Protein AF-A0A5K1ADR0-F1 (afdb_monomer)

Structure (mmCIF, N/CA/C/O backbone):
data_AF-A0A5K1ADR0-F1
#
_entry.id   AF-A0A5K1ADR0-F1
#
loop_
_atom_site.group_PDB
_atom_site.id
_atom_site.type_symbol
_atom_site.label_atom_id
_atom_site.label_alt_id
_atom_site.label_comp_id
_atom_site.label_asym_id
_atom_site.label_entity_id
_atom_site.label_seq_id
_atom_site.pdbx_PDB_ins_code
_atom_site.Cartn_x
_atom_site.Cartn_y
_atom_site.Cartn_z
_atom_site.occupancy
_atom_site.B_iso_or_equiv
_atom_site.auth_seq_id
_atom_site.auth_comp_id
_atom_site.auth_asym_id
_atom_site.auth_atom_id
_atom_site.pdbx_PDB_model_num
ATOM 1 N N . GLY A 1 1 ? 12.067 10.231 -25.236 1.00 64.25 1 GLY A N 1
ATOM 2 C CA . GLY A 1 1 ? 13.186 11.004 -24.655 1.00 64.25 1 GLY A CA 1
ATOM 3 C C . GLY A 1 1 ? 13.565 10.413 -23.311 1.00 64.25 1 GLY A C 1
ATOM 4 O O . GLY A 1 1 ? 12.762 9.664 -22.772 1.00 64.25 1 GLY A O 1
ATOM 5 N N . LEU A 1 2 ? 14.747 10.744 -22.777 1.00 71.06 2 LEU A N 1
ATOM 6 C CA . LEU A 1 2 ? 15.285 10.192 -21.519 1.00 71.06 2 LEU A CA 1
ATOM 7 C C . LEU A 1 2 ? 14.256 10.203 -20.371 1.00 71.06 2 LEU A C 1
ATOM 9 O O . LEU A 1 2 ? 13.976 9.168 -19.776 1.00 71.06 2 LEU A O 1
ATOM 13 N N . LEU A 1 3 ? 13.617 11.353 -20.132 1.00 74.69 3 LEU A N 1
ATOM 14 C CA . LEU A 1 3 ? 12.610 11.520 -19.075 1.00 74.69 3 LEU A CA 1
ATOM 15 C C . LEU A 1 3 ? 11.354 10.660 -19.284 1.00 74.69 3 LEU A C 1
ATOM 17 O O . LEU A 1 3 ? 10.770 10.178 -18.319 1.00 74.69 3 LEU A O 1
ATOM 21 N N . THR A 1 4 ? 10.944 10.440 -20.535 1.00 77.06 4 THR A N 1
ATOM 22 C CA . THR A 1 4 ? 9.799 9.577 -20.869 1.00 77.06 4 THR A CA 1
ATOM 23 C C . THR A 1 4 ? 10.110 8.106 -20.598 1.00 77.06 4 THR A C 1
ATOM 25 O O . THR A 1 4 ? 9.255 7.380 -20.098 1.00 77.06 4 THR A O 1
ATOM 28 N N . GLU A 1 5 ? 11.329 7.664 -20.915 1.00 76.19 5 GLU A N 1
ATOM 29 C CA . GLU A 1 5 ? 11.770 6.287 -20.667 1.00 76.19 5 GLU A CA 1
ATOM 30 C C . GLU A 1 5 ? 11.889 6.032 -19.160 1.00 76.19 5 GLU A C 1
ATOM 32 O O . GLU A 1 5 ? 11.326 5.065 -18.657 1.00 76.19 5 GLU A O 1
ATOM 37 N N . ILE A 1 6 ? 12.515 6.951 -18.414 1.00 75.94 6 ILE A N 1
ATOM 38 C CA . ILE A 1 6 ? 12.616 6.852 -16.950 1.00 75.94 6 ILE A CA 1
ATOM 39 C C . ILE A 1 6 ? 11.220 6.819 -16.315 1.00 75.94 6 ILE A C 1
ATOM 41 O O . ILE A 1 6 ? 10.914 5.927 -15.528 1.00 75.94 6 ILE A O 1
ATOM 45 N N . GLY A 1 7 ? 10.350 7.755 -16.706 1.00 71.62 7 GLY A N 1
ATOM 46 C CA . GLY A 1 7 ? 9.001 7.885 -16.153 1.00 71.62 7 GLY A CA 1
ATOM 47 C C . GLY A 1 7 ? 8.032 6.762 -16.530 1.00 71.62 7 GLY A C 1
ATOM 48 O O . GLY A 1 7 ? 6.947 6.708 -15.963 1.00 71.62 7 GLY A O 1
ATOM 49 N N . SER A 1 8 ? 8.390 5.880 -17.468 1.00 74.94 8 SER A N 1
ATOM 50 C CA . SER A 1 8 ? 7.571 4.718 -17.844 1.00 74.94 8 SER A CA 1
ATOM 51 C C . SER A 1 8 ? 8.153 3.389 -17.372 1.00 74.94 8 SER A C 1
ATOM 53 O O . SER A 1 8 ? 7.385 2.489 -17.039 1.00 74.94 8 SER A O 1
ATOM 55 N N . ARG A 1 9 ? 9.484 3.256 -17.316 1.00 73.44 9 ARG A N 1
ATOM 56 C CA . ARG A 1 9 ? 10.165 2.018 -16.908 1.00 73.44 9 ARG A CA 1
ATOM 57 C C . ARG A 1 9 ? 10.319 1.875 -15.401 1.00 73.44 9 ARG A C 1
ATOM 59 O O . ARG A 1 9 ? 10.192 0.770 -14.898 1.00 73.44 9 ARG A O 1
ATOM 66 N N . PHE A 1 10 ? 10.541 2.975 -14.686 1.00 75.50 10 PHE A N 1
ATOM 67 C CA . PHE A 1 10 ? 10.827 2.959 -13.246 1.00 75.50 10 PHE A CA 1
ATOM 68 C C . PHE A 1 10 ? 9.646 3.493 -12.432 1.00 75.50 10 PHE A C 1
ATOM 70 O O . PHE A 1 10 ? 9.811 4.261 -11.485 1.00 75.50 10 PHE A O 1
ATOM 77 N N . VAL A 1 11 ? 8.428 3.123 -12.836 1.00 79.00 11 VAL A N 1
ATOM 78 C CA . VAL A 1 11 ? 7.221 3.441 -12.069 1.00 79.00 11 VAL A CA 1
ATOM 79 C C . VAL A 1 11 ? 7.095 2.432 -10.927 1.00 79.00 11 VAL A C 1
ATOM 81 O O . VAL A 1 11 ? 7.158 1.234 -11.201 1.00 79.00 11 VAL A O 1
ATOM 84 N N . PRO A 1 12 ? 6.864 2.880 -9.679 1.00 80.94 12 PRO A N 1
ATOM 85 C CA . PRO A 1 12 ? 6.658 1.968 -8.562 1.00 80.94 12 PRO A CA 1
ATOM 86 C C . PRO A 1 12 ? 5.500 1.006 -8.828 1.00 80.94 12 PRO A C 1
ATOM 88 O O . PRO A 1 12 ? 4.441 1.414 -9.331 1.00 80.94 12 PRO A O 1
ATOM 91 N N . LEU A 1 13 ? 5.672 -0.257 -8.446 1.00 84.62 13 LEU A N 1
ATOM 92 C CA . LEU A 1 13 ? 4.617 -1.254 -8.563 1.00 84.62 13 LEU A CA 1
ATOM 93 C C . LEU A 1 13 ? 3.394 -0.880 -7.706 1.00 84.62 13 LEU A C 1
ATOM 95 O O . LEU A 1 13 ? 3.493 -0.116 -6.738 1.00 84.62 13 LEU A O 1
ATOM 99 N N . PRO A 1 14 ? 2.198 -1.399 -8.039 1.00 87.94 14 PRO A N 1
ATOM 100 C CA . PRO A 1 14 ? 1.012 -1.265 -7.193 1.00 87.94 14 PRO A CA 1
ATOM 101 C C . PRO A 1 14 ? 1.261 -1.612 -5.716 1.00 87.94 14 PRO A C 1
ATOM 103 O O . PRO A 1 14 ? 0.802 -0.885 -4.838 1.00 87.94 14 PRO A O 1
ATOM 106 N N . GLU A 1 15 ? 2.036 -2.662 -5.454 1.00 90.50 15 GLU A N 1
ATOM 107 C CA . GLU A 1 15 ? 2.395 -3.160 -4.127 1.00 90.50 15 GLU A CA 1
ATOM 108 C C . GLU A 1 15 ? 3.282 -2.169 -3.362 1.00 90.50 15 GLU A C 1
ATOM 110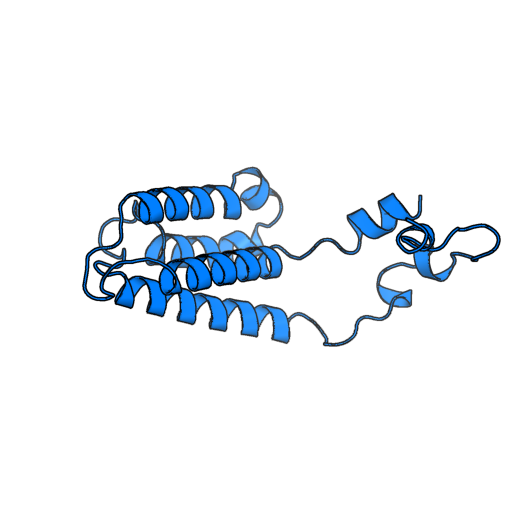 O O . GLU A 1 15 ? 2.989 -1.847 -2.211 1.00 90.50 15 GLU A O 1
ATOM 115 N N . GLU A 1 16 ? 4.309 -1.609 -4.010 1.00 90.69 16 GLU A N 1
ATOM 116 C CA . GLU A 1 16 ? 5.175 -0.578 -3.419 1.00 90.69 16 GLU A CA 1
ATOM 117 C C . GLU A 1 16 ? 4.386 0.693 -3.089 1.00 90.69 16 GLU A C 1
ATOM 119 O O . GLU A 1 16 ? 4.550 1.289 -2.021 1.00 90.69 16 GLU A O 1
ATOM 124 N N . ARG A 1 17 ? 3.473 1.095 -3.985 1.00 91.56 17 ARG A N 1
ATOM 125 C CA . ARG A 1 17 ? 2.586 2.242 -3.751 1.00 91.56 17 ARG A CA 1
ATOM 126 C C . ARG A 1 17 ? 1.666 1.992 -2.562 1.00 91.56 17 ARG A C 1
ATOM 128 O O . ARG A 1 17 ? 1.522 2.875 -1.717 1.00 91.56 17 ARG A O 1
ATOM 135 N N . LEU A 1 18 ? 1.066 0.805 -2.469 1.00 93.06 18 LEU A N 1
ATOM 136 C CA . LEU A 1 18 ? 0.207 0.443 -1.343 1.00 93.06 18 LEU A CA 1
ATOM 137 C C . LEU A 1 18 ? 1.001 0.395 -0.027 1.00 93.06 18 LEU A C 1
ATOM 139 O O . LEU A 1 18 ? 0.548 0.948 0.975 1.00 93.06 18 LEU A O 1
ATOM 143 N N . LEU A 1 19 ? 2.211 -0.171 -0.036 1.00 94.25 19 LEU A N 1
ATOM 144 C CA . LEU A 1 19 ? 3.111 -0.197 1.119 1.00 94.25 19 LEU A CA 1
ATOM 145 C C . LEU A 1 19 ? 3.446 1.220 1.608 1.00 94.25 19 LEU A C 1
ATOM 147 O O . LEU A 1 19 ? 3.346 1.500 2.805 1.00 94.25 19 LEU A O 1
ATOM 151 N N . ALA A 1 20 ? 3.786 2.135 0.696 1.00 93.69 20 ALA A N 1
ATOM 152 C CA . ALA A 1 20 ? 4.069 3.530 1.033 1.00 93.69 20 ALA A CA 1
ATOM 153 C C . ALA A 1 20 ? 2.865 4.216 1.703 1.00 93.69 20 ALA A C 1
ATOM 155 O O . ALA A 1 20 ? 3.022 4.944 2.689 1.00 93.69 20 ALA A O 1
ATOM 156 N N . VAL A 1 21 ? 1.650 3.939 1.220 1.00 94.25 21 VAL A N 1
ATOM 157 C CA . VAL A 1 21 ? 0.410 4.450 1.819 1.00 94.25 21 VAL A CA 1
ATOM 158 C C . VAL A 1 21 ? 0.189 3.880 3.222 1.00 94.25 21 VAL A C 1
ATOM 160 O O . VAL A 1 21 ? -0.093 4.642 4.149 1.00 94.25 21 VAL A O 1
ATOM 163 N N . VAL A 1 22 ? 0.377 2.572 3.422 1.00 94.94 22 VAL A N 1
ATOM 164 C CA . VAL A 1 22 ? 0.260 1.937 4.747 1.00 94.94 22 VAL A CA 1
ATOM 165 C C . VAL A 1 22 ? 1.276 2.524 5.733 1.00 94.94 22 VAL A C 1
ATOM 167 O O . VAL A 1 22 ? 0.925 2.823 6.876 1.00 94.94 22 VAL A O 1
ATOM 170 N N . HIS A 1 23 ? 2.511 2.777 5.296 1.00 94.25 23 HIS A N 1
ATOM 171 C CA . HIS A 1 23 ? 3.523 3.465 6.102 1.00 94.25 23 HIS A CA 1
ATOM 172 C C . HIS A 1 23 ? 3.082 4.869 6.530 1.00 94.25 23 HIS A C 1
ATOM 174 O O . HIS A 1 23 ? 3.236 5.240 7.699 1.00 94.25 23 HIS A O 1
ATOM 180 N N . ALA A 1 24 ? 2.518 5.647 5.604 1.00 94.50 24 ALA A N 1
ATOM 181 C CA . ALA A 1 24 ? 2.016 6.985 5.897 1.00 94.50 24 ALA A CA 1
ATOM 182 C C . ALA A 1 24 ? 0.854 6.947 6.906 1.00 94.50 24 ALA A C 1
ATOM 184 O O . ALA A 1 24 ? 0.841 7.736 7.857 1.00 94.50 24 ALA A O 1
ATOM 185 N N . LEU A 1 25 ? -0.077 5.999 6.750 1.00 93.50 25 LEU A N 1
ATOM 186 C CA . LEU A 1 25 ? -1.195 5.788 7.674 1.00 93.50 25 LEU A CA 1
ATOM 187 C C . LEU A 1 25 ? -0.719 5.375 9.072 1.00 93.50 25 LEU A C 1
ATOM 189 O O . LEU A 1 25 ? -1.173 5.954 10.059 1.00 93.50 25 LEU A O 1
ATOM 193 N N . LEU A 1 26 ? 0.235 4.442 9.174 1.00 93.56 26 LEU A N 1
ATOM 194 C CA . LEU A 1 26 ? 0.841 4.039 10.450 1.00 93.56 26 LEU A CA 1
ATOM 195 C C . LEU A 1 26 ? 1.460 5.224 11.181 1.00 93.56 26 LEU A C 1
ATOM 197 O O . LEU A 1 26 ? 1.188 5.461 12.357 1.00 93.56 26 LEU A O 1
ATOM 201 N N . HIS A 1 27 ? 2.283 5.993 10.472 1.00 92.12 27 HIS A N 1
ATOM 202 C CA . HIS A 1 27 ? 2.947 7.155 11.043 1.00 92.12 27 HIS A CA 1
ATOM 203 C C . HIS A 1 27 ? 1.941 8.213 11.515 1.00 92.12 27 HIS A C 1
ATOM 205 O O . HIS A 1 27 ? 2.146 8.848 12.550 1.00 92.12 27 HIS A O 1
ATOM 211 N N . ARG A 1 28 ? 0.821 8.366 10.799 1.00 90.06 28 ARG A N 1
ATOM 212 C CA . ARG A 1 28 ? -0.282 9.242 11.205 1.00 90.06 28 ARG A CA 1
ATOM 213 C C . ARG A 1 28 ? -1.000 8.729 12.454 1.00 90.06 28 ARG A C 1
ATOM 215 O O . ARG A 1 28 ? -1.271 9.534 13.339 1.00 90.06 28 ARG A O 1
ATOM 222 N N . CYS A 1 29 ? -1.241 7.421 12.564 1.00 90.31 29 CYS A N 1
ATOM 223 C CA . CYS A 1 29 ? -1.824 6.811 13.764 1.00 90.31 29 CYS A CA 1
ATOM 224 C C . CYS A 1 29 ? -0.946 7.051 15.001 1.00 90.31 29 CYS A C 1
ATOM 226 O O . CYS A 1 29 ? -1.458 7.454 16.040 1.00 90.31 29 CYS A O 1
ATOM 228 N N . TYR A 1 30 ? 0.380 6.903 14.879 1.00 88.69 30 TYR A N 1
ATOM 229 C CA . TYR A 1 30 ? 1.309 7.154 15.991 1.00 88.69 30 TYR A CA 1
ATOM 230 C C . TYR A 1 30 ? 1.370 8.614 16.441 1.00 88.69 30 TYR A C 1
ATOM 232 O O . TYR A 1 30 ? 1.653 8.887 17.604 1.00 88.69 30 TYR A O 1
ATOM 240 N N . LYS A 1 31 ? 1.138 9.557 15.526 1.00 88.75 31 LYS A N 1
ATOM 241 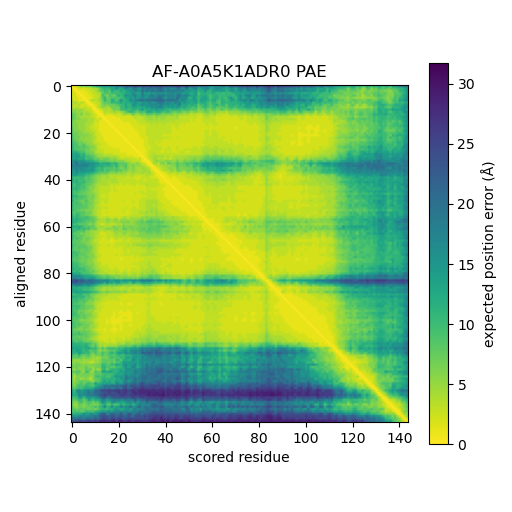C CA . LYS A 1 31 ? 1.161 10.996 15.820 1.00 88.75 31 LYS A CA 1
ATOM 242 C C . LYS A 1 31 ? -0.198 11.552 16.234 1.00 88.75 31 LYS A C 1
ATOM 244 O O . LYS A 1 31 ? -0.299 12.749 16.502 1.00 88.75 31 LYS A O 1
ATOM 249 N N . TYR A 1 32 ? -1.241 10.725 16.254 1.00 87.62 32 TYR A N 1
ATOM 250 C CA . TYR A 1 32 ? -2.585 11.196 16.545 1.00 87.62 32 TYR A CA 1
ATOM 251 C C . TYR A 1 32 ? -2.707 11.563 18.036 1.00 87.62 32 TYR A C 1
ATOM 253 O O . TYR A 1 32 ? -2.373 10.739 18.889 1.00 87.62 32 TYR A O 1
ATOM 261 N N . PRO A 1 33 ? -3.183 12.772 18.392 1.00 85.12 33 PRO A N 1
ATOM 262 C CA . PRO A 1 33 ? -3.240 13.236 19.779 1.00 85.12 33 PRO A CA 1
ATOM 263 C C . PRO A 1 33 ? -4.462 12.654 20.510 1.00 85.12 33 PRO A C 1
ATOM 265 O O . PRO A 1 33 ? -5.369 13.372 20.929 1.00 85.12 33 PRO A O 1
ATOM 268 N N . THR A 1 34 ? -4.559 11.331 20.605 1.00 83.50 34 THR A N 1
ATOM 269 C CA . THR A 1 34 ? -5.669 10.632 21.268 1.00 83.50 34 THR A CA 1
ATOM 270 C C . THR A 1 34 ? -5.155 9.348 21.913 1.00 83.50 34 THR A C 1
ATOM 272 O O . THR A 1 34 ? -4.195 8.749 21.435 1.00 83.50 34 THR A O 1
ATOM 275 N N . ALA A 1 35 ? -5.773 8.929 23.019 1.00 83.50 35 ALA A N 1
ATOM 276 C CA . ALA A 1 35 ? -5.445 7.658 23.656 1.00 83.50 35 ALA A CA 1
ATOM 277 C C . ALA A 1 35 ? -5.635 6.493 22.671 1.00 83.50 35 ALA A C 1
ATOM 279 O O . ALA A 1 35 ? -6.621 6.446 21.939 1.00 83.50 35 ALA A O 1
ATOM 280 N N . THR A 1 36 ? -4.723 5.523 22.677 1.00 83.38 36 THR A N 1
ATOM 281 C CA . THR A 1 36 ? -4.770 4.373 21.758 1.00 83.38 36 THR A CA 1
ATOM 282 C C . THR A 1 36 ? -5.967 3.450 22.004 1.00 83.38 36 THR A C 1
ATOM 284 O O . THR A 1 36 ? -6.384 2.728 21.103 1.00 83.38 36 THR A O 1
ATOM 287 N N . THR A 1 37 ? -6.544 3.495 23.206 1.00 87.25 37 THR A N 1
ATOM 288 C CA . THR A 1 37 ? -7.770 2.780 23.586 1.00 87.25 37 THR A CA 1
ATOM 289 C C . THR A 1 37 ? -9.047 3.489 23.147 1.00 87.25 37 THR A C 1
ATOM 291 O O . THR A 1 37 ? -10.125 2.911 23.257 1.00 87.25 37 THR A O 1
ATOM 294 N N . ALA A 1 38 ? -8.953 4.735 22.679 1.00 89.25 38 ALA A N 1
ATOM 295 C CA . ALA A 1 38 ? -10.106 5.458 22.176 1.00 89.25 38 ALA A CA 1
ATOM 296 C C . ALA A 1 38 ? -10.547 4.904 20.819 1.00 89.25 38 ALA A C 1
ATOM 298 O O . ALA A 1 38 ? -9.765 4.295 20.077 1.00 89.25 38 ALA A O 1
ATOM 299 N N . GLU A 1 39 ? -11.807 5.175 20.487 1.00 91.75 39 GLU A N 1
ATOM 300 C CA . GLU A 1 39 ? -12.344 4.858 19.175 1.00 91.75 39 GLU A CA 1
ATOM 301 C C . GLU A 1 39 ? -11.553 5.532 18.055 1.00 91.75 39 GLU A C 1
ATOM 303 O O . GLU A 1 39 ? -11.014 6.633 18.208 1.00 91.75 39 GLU A O 1
ATOM 308 N N . VAL A 1 40 ? -11.533 4.882 16.891 1.00 91.12 40 VAL A N 1
ATOM 309 C CA . VAL A 1 40 ? -10.905 5.449 15.698 1.00 91.12 40 VAL A CA 1
ATOM 310 C C . VAL A 1 40 ? -11.590 6.783 15.332 1.00 91.12 40 VAL A C 1
ATOM 312 O O . VAL A 1 40 ? -12.798 6.795 15.057 1.00 91.12 40 VAL A O 1
ATOM 315 N N . PRO A 1 41 ? -10.848 7.908 15.275 1.00 91.12 41 PRO A N 1
ATOM 316 C CA . PRO A 1 41 ? -11.408 9.222 14.968 1.00 91.12 41 PRO A CA 1
ATOM 317 C C . PRO A 1 41 ? -12.095 9.270 13.599 1.00 91.12 41 PRO A C 1
ATOM 319 O O . PRO A 1 41 ? -11.594 8.721 12.618 1.00 91.12 41 PRO A O 1
ATOM 322 N N . GLN A 1 42 ? -13.204 10.008 13.495 1.00 90.44 42 GLN A N 1
ATOM 323 C CA . GLN A 1 42 ? -13.974 10.127 12.246 1.00 90.44 42 GLN A CA 1
ATOM 324 C C . GLN A 1 42 ? -13.157 10.697 11.076 1.00 90.44 42 GLN A C 1
ATOM 326 O O . GLN A 1 42 ? -13.330 10.273 9.935 1.00 90.44 42 GLN A O 1
ATOM 331 N N . ALA A 1 43 ? -12.230 11.621 11.352 1.00 90.25 43 ALA A N 1
ATOM 332 C CA . ALA A 1 43 ? -11.316 12.144 10.338 1.00 90.25 43 ALA A CA 1
ATOM 333 C C . ALA A 1 43 ? -10.444 11.030 9.733 1.00 90.25 43 ALA A C 1
ATOM 335 O O . ALA A 1 43 ? -10.334 10.929 8.514 1.00 90.25 43 ALA A O 1
ATOM 336 N N . LEU A 1 44 ? -9.905 10.147 10.580 1.00 90.62 44 LEU A N 1
ATOM 337 C CA . LEU A 1 44 ? -9.077 9.021 10.155 1.00 90.62 44 LEU A CA 1
ATOM 338 C C . LEU A 1 44 ? -9.899 7.957 9.414 1.00 90.62 44 LEU A C 1
ATOM 340 O O . LEU A 1 44 ? -9.444 7.446 8.397 1.00 90.62 44 LEU A O 1
ATOM 344 N N . LYS A 1 45 ? -11.139 7.687 9.848 1.00 92.19 45 LYS A N 1
ATOM 345 C CA . LYS A 1 45 ? -12.077 6.824 9.104 1.00 92.19 45 LYS A CA 1
ATOM 346 C C . LYS A 1 45 ? -12.307 7.350 7.684 1.00 92.19 45 LYS A C 1
ATOM 348 O O . LYS A 1 45 ? -12.128 6.623 6.713 1.00 92.19 45 LYS A O 1
ATOM 353 N N . LYS A 1 46 ? -12.626 8.640 7.541 1.00 92.25 46 LYS A N 1
ATOM 354 C CA . LYS A 1 46 ? -12.846 9.262 6.226 1.00 92.25 46 LYS A CA 1
ATOM 355 C C . LYS A 1 46 ? -11.613 9.163 5.321 1.00 92.25 46 LYS A C 1
ATOM 357 O O . LYS A 1 46 ? -11.754 8.939 4.119 1.00 92.25 46 LYS A O 1
ATOM 362 N N . GLU A 1 47 ? -10.423 9.336 5.890 1.00 92.00 47 GLU A N 1
ATOM 363 C CA . GLU A 1 47 ? -9.160 9.162 5.171 1.00 92.00 47 GLU A CA 1
ATOM 364 C C . GLU A 1 47 ? -8.956 7.715 4.714 1.00 92.00 47 GLU A C 1
ATOM 366 O O . GLU A 1 47 ? -8.641 7.506 3.547 1.00 92.00 47 GLU A O 1
ATOM 371 N N . LEU A 1 48 ? -9.203 6.726 5.579 1.00 93.31 48 LEU A N 1
ATOM 372 C CA . LEU A 1 48 ? -9.088 5.301 5.249 1.00 93.31 48 LEU A CA 1
ATOM 373 C C . LEU A 1 48 ? -10.026 4.885 4.111 1.00 93.31 48 LEU A C 1
ATOM 375 O O . LEU A 1 48 ? -9.570 4.260 3.154 1.00 93.31 48 LEU A O 1
ATOM 379 N N . SER A 1 49 ? -11.296 5.300 4.138 1.00 92.88 49 SER A N 1
ATOM 380 C CA . SER A 1 49 ? -12.213 5.049 3.014 1.00 92.88 49 SER A CA 1
ATOM 381 C C . SER A 1 49 ? -11.744 5.749 1.731 1.00 92.88 49 SER A C 1
ATOM 383 O O . SER A 1 49 ? -11.904 5.234 0.625 1.00 92.88 49 SER A O 1
ATOM 385 N N . GLY A 1 50 ? -11.144 6.940 1.849 1.00 92.81 50 GLY A N 1
ATOM 386 C CA . GLY A 1 50 ? -10.508 7.628 0.723 1.00 92.81 50 GLY A CA 1
ATOM 387 C C . GLY A 1 50 ? -9.335 6.838 0.140 1.00 92.81 50 GLY A C 1
ATOM 388 O O . GLY A 1 50 ? -9.241 6.692 -1.077 1.00 92.81 50 GLY A O 1
ATOM 389 N N . VAL A 1 51 ? -8.484 6.294 1.008 1.00 92.44 51 VAL A N 1
ATOM 390 C CA . VAL A 1 51 ? -7.341 5.458 0.637 1.00 92.44 51 VAL A CA 1
ATOM 391 C C . VAL A 1 51 ? -7.796 4.181 -0.058 1.00 92.44 51 VAL A C 1
ATOM 393 O O . VAL A 1 51 ? -7.300 3.904 -1.145 1.00 92.44 51 VAL A O 1
ATOM 396 N N . CYS A 1 52 ? -8.767 3.447 0.494 1.00 92.12 52 CYS A N 1
ATOM 397 C CA . CYS A 1 52 ? -9.268 2.214 -0.123 1.00 92.12 52 CYS A CA 1
ATOM 398 C C . CYS A 1 52 ? -9.779 2.482 -1.548 1.00 92.12 52 CYS A C 1
ATOM 400 O O . CYS A 1 52 ? -9.350 1.830 -2.501 1.00 92.12 52 CYS A O 1
ATOM 402 N N . ARG A 1 53 ? -10.585 3.540 -1.727 1.00 91.38 53 ARG A N 1
ATOM 403 C CA . ARG A 1 53 ? -11.085 3.955 -3.049 1.00 91.38 53 ARG A CA 1
ATOM 404 C C . ARG A 1 53 ? -9.985 4.387 -4.018 1.00 91.38 53 ARG A C 1
ATOM 406 O O . ARG A 1 53 ? -10.108 4.140 -5.215 1.00 91.38 53 ARG A O 1
ATOM 413 N N . ALA A 1 54 ? -8.938 5.054 -3.536 1.00 91.12 54 ALA A N 1
ATOM 414 C CA . ALA A 1 54 ? -7.831 5.495 -4.379 1.00 91.12 54 ALA A CA 1
ATOM 415 C C . ALA A 1 54 ? -6.928 4.320 -4.790 1.00 91.12 54 ALA A C 1
ATOM 417 O O . ALA A 1 54 ? -6.625 4.155 -5.972 1.00 91.12 54 ALA A O 1
ATOM 418 N N . CYS A 1 55 ? -6.543 3.476 -3.829 1.00 90.62 55 CYS A N 1
ATOM 419 C CA . CYS A 1 55 ? -5.698 2.307 -4.053 1.00 90.62 55 CYS A CA 1
ATOM 420 C C . CYS A 1 55 ? -6.374 1.282 -4.970 1.00 90.62 55 CYS A C 1
ATOM 422 O O . CYS A 1 55 ? -5.706 0.729 -5.837 1.00 90.62 55 CYS A O 1
ATOM 424 N N . PHE A 1 56 ? -7.691 1.092 -4.854 1.00 92.19 56 PHE A N 1
ATOM 425 C CA . PHE A 1 56 ? -8.460 0.131 -5.654 1.00 92.19 56 PHE A CA 1
ATOM 426 C C . PHE A 1 56 ? -9.467 0.804 -6.594 1.00 92.19 56 PHE A C 1
ATOM 428 O O . PHE A 1 56 ? -10.563 0.292 -6.831 1.00 92.19 56 PHE A O 1
ATOM 435 N N . SER A 1 57 ? -9.090 1.961 -7.147 1.00 91.00 57 SER A N 1
ATOM 436 C CA . SER A 1 57 ? -9.906 2.686 -8.125 1.00 91.00 57 SER A CA 1
ATOM 437 C C . SER A 1 57 ? -10.239 1.825 -9.351 1.00 91.00 57 SER A C 1
ATOM 439 O O . SER A 1 57 ? -9.516 0.882 -9.673 1.00 91.00 57 SER A O 1
ATOM 441 N N . ALA A 1 58 ? -11.300 2.172 -10.088 1.00 85.94 58 ALA A N 1
ATOM 442 C CA . ALA A 1 58 ? -11.686 1.442 -11.301 1.00 85.94 58 ALA A CA 1
ATOM 443 C C . ALA A 1 58 ? -10.538 1.342 -12.327 1.00 85.94 58 ALA A C 1
ATOM 445 O O . ALA A 1 58 ? -10.381 0.318 -12.987 1.00 85.94 58 ALA A O 1
ATOM 446 N N . ASP A 1 59 ? -9.703 2.380 -12.425 1.00 87.56 59 ASP A N 1
ATOM 447 C CA . ASP A 1 59 ? -8.515 2.375 -13.280 1.00 87.56 59 ASP A CA 1
ATOM 448 C C . ASP A 1 59 ? -7.476 1.347 -12.801 1.00 87.56 59 ASP A C 1
ATOM 450 O O . ASP A 1 59 ? -6.993 0.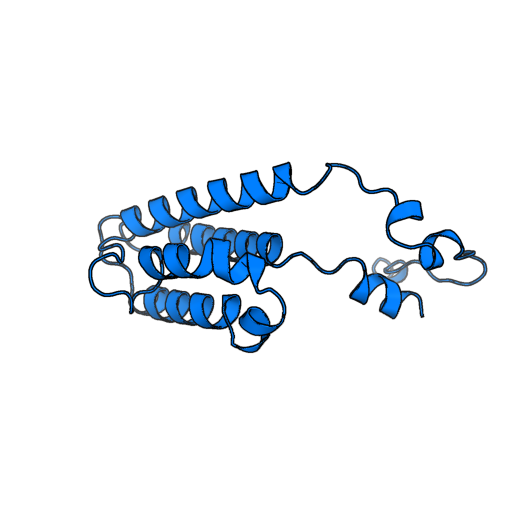541 -13.598 1.00 87.56 59 ASP A O 1
ATOM 454 N N . THR A 1 60 ? -7.205 1.298 -11.491 1.00 84.19 60 THR A N 1
ATOM 455 C CA . THR A 1 60 ? -6.309 0.298 -10.890 1.00 84.19 60 THR A CA 1
ATOM 456 C C . THR A 1 60 ? -6.835 -1.120 -11.085 1.00 84.19 60 THR A C 1
ATOM 458 O O . THR A 1 60 ? -6.071 -2.003 -11.465 1.00 84.19 60 THR A O 1
ATOM 461 N N . VAL A 1 61 ? -8.135 -1.340 -10.869 1.00 85.12 61 VAL A N 1
ATOM 462 C CA . VAL A 1 61 ? -8.788 -2.650 -11.027 1.00 85.12 61 VAL A CA 1
ATOM 463 C C . VAL A 1 61 ? -8.636 -3.177 -12.448 1.00 85.12 61 VAL A C 1
ATOM 465 O O . VAL A 1 61 ? -8.360 -4.359 -12.634 1.00 85.12 61 VAL A O 1
ATOM 468 N N . ASN A 1 62 ? -8.752 -2.302 -13.445 1.00 84.50 62 ASN A N 1
ATOM 469 C CA . ASN A 1 62 ? -8.615 -2.693 -14.843 1.00 84.50 62 ASN A CA 1
ATOM 470 C C . ASN A 1 62 ? -7.152 -2.917 -15.258 1.00 84.50 62 ASN A C 1
ATOM 472 O O . ASN A 1 62 ? -6.879 -3.800 -16.067 1.00 84.50 62 ASN A O 1
ATOM 476 N N . LYS A 1 63 ? -6.207 -2.129 -14.728 1.00 88.00 63 LYS A N 1
ATOM 477 C CA . LYS A 1 63 ? -4.784 -2.191 -15.116 1.00 88.00 63 LYS A CA 1
ATOM 478 C C . LYS A 1 63 ? -3.969 -3.228 -14.347 1.00 88.00 63 LYS A C 1
ATOM 480 O O . LYS A 1 63 ? -2.981 -3.733 -14.871 1.00 88.00 63 LYS A O 1
ATOM 485 N N . HIS A 1 64 ? -4.357 -3.532 -13.113 1.00 90.12 64 HIS A N 1
ATOM 486 C CA . HIS A 1 64 ? -3.582 -4.343 -12.176 1.00 90.12 64 HIS A CA 1
ATOM 487 C C . HIS A 1 64 ? -4.460 -5.440 -11.557 1.00 90.12 64 HIS A C 1
ATOM 489 O O . HIS A 1 64 ? -4.640 -5.513 -10.343 1.00 90.12 64 HIS A O 1
ATOM 495 N N . VAL A 1 65 ? -5.030 -6.292 -12.414 1.00 90.69 65 VAL A N 1
ATOM 496 C CA . VAL A 1 65 ? -6.024 -7.311 -12.031 1.00 90.69 65 VAL A CA 1
ATOM 497 C C . VAL A 1 65 ? -5.491 -8.281 -10.974 1.00 90.69 65 VAL A C 1
ATOM 499 O O . VAL A 1 65 ? -6.199 -8.570 -10.011 1.00 90.69 65 VAL A O 1
ATOM 502 N N . ASP A 1 66 ? -4.253 -8.765 -11.117 1.00 90.19 66 ASP A N 1
ATOM 503 C CA . ASP A 1 66 ? -3.666 -9.716 -10.163 1.00 90.19 66 ASP A CA 1
ATOM 504 C C . ASP A 1 66 ? -3.459 -9.082 -8.782 1.00 90.19 66 ASP A C 1
ATOM 506 O O . ASP A 1 66 ? -3.877 -9.661 -7.785 1.00 90.19 66 ASP A O 1
ATOM 510 N N . PHE A 1 67 ? -2.939 -7.851 -8.737 1.00 91.19 67 PHE A N 1
ATOM 511 C CA . PHE A 1 67 ? -2.816 -7.057 -7.508 1.00 91.19 67 PHE A CA 1
ATOM 512 C C . PHE A 1 67 ? -4.174 -6.870 -6.818 1.00 91.19 67 PHE A C 1
ATOM 514 O O . PHE A 1 67 ? -4.311 -7.069 -5.613 1.00 91.19 67 PHE A O 1
ATOM 521 N N . VAL A 1 68 ? -5.213 -6.518 -7.578 1.00 92.88 68 VAL A N 1
ATOM 522 C CA . VAL A 1 68 ? -6.555 -6.346 -7.011 1.00 92.88 68 VAL A CA 1
ATOM 523 C C . VAL A 1 68 ? -7.111 -7.663 -6.483 1.00 92.88 68 VAL A C 1
ATOM 525 O O . VAL A 1 68 ? -7.685 -7.680 -5.397 1.00 92.88 68 VAL A O 1
ATOM 528 N N . ARG A 1 69 ? -6.931 -8.761 -7.221 1.00 93.00 69 ARG A N 1
ATOM 529 C CA . ARG A 1 69 ? -7.376 -10.091 -6.792 1.00 93.00 69 ARG A CA 1
ATOM 530 C C . ARG A 1 69 ? -6.673 -10.540 -5.513 1.00 93.00 69 ARG A C 1
ATOM 532 O O . ARG A 1 69 ? -7.311 -11.180 -4.687 1.00 93.00 69 ARG A O 1
ATOM 539 N N . GLU A 1 70 ? -5.392 -10.223 -5.368 1.00 93.38 70 GLU A N 1
ATOM 540 C CA . GLU A 1 70 ? -4.579 -10.639 -4.225 1.00 93.38 70 GLU A CA 1
ATOM 541 C C . GLU A 1 70 ? -4.887 -9.828 -2.961 1.00 93.38 70 GLU A C 1
ATOM 543 O O . GLU A 1 70 ? -5.015 -10.407 -1.889 1.00 93.38 70 GLU A O 1
ATOM 548 N N . TYR A 1 71 ? -5.047 -8.505 -3.072 1.00 94.12 71 TYR A N 1
ATOM 549 C CA . TYR A 1 71 ? -5.058 -7.644 -1.884 1.00 94.12 71 TYR A CA 1
ATOM 550 C C . TYR A 1 71 ? -6.403 -7.000 -1.557 1.00 94.12 71 TYR A C 1
ATOM 552 O O . TYR A 1 71 ? -6.679 -6.754 -0.385 1.00 94.12 71 TYR A O 1
ATOM 560 N N . LYS A 1 72 ? -7.249 -6.699 -2.551 1.00 93.31 72 LYS A N 1
ATOM 561 C CA . LYS A 1 72 ? -8.383 -5.777 -2.362 1.00 93.31 72 LYS A CA 1
ATOM 562 C C . LYS A 1 72 ? -9.346 -6.232 -1.268 1.00 93.31 72 LYS A C 1
ATOM 564 O O . LYS A 1 72 ? -9.650 -5.461 -0.366 1.00 93.31 72 LYS A O 1
ATOM 569 N N . GLN A 1 73 ? -9.823 -7.472 -1.356 1.00 92.69 73 GLN A N 1
ATOM 570 C CA . GLN A 1 73 ? -10.877 -7.971 -0.473 1.00 92.69 73 GLN A CA 1
ATOM 571 C C . GLN A 1 73 ? -10.434 -7.982 0.993 1.00 92.69 73 GLN A C 1
ATOM 573 O O . GLN A 1 73 ? -11.155 -7.492 1.861 1.00 92.69 73 GLN A O 1
ATOM 578 N N . ASP A 1 74 ? -9.252 -8.531 1.266 1.00 93.56 74 ASP A N 1
ATOM 579 C CA . ASP A 1 74 ? -8.727 -8.613 2.626 1.00 93.56 74 ASP A CA 1
ATOM 580 C C . ASP A 1 74 ? -8.358 -7.227 3.165 1.00 93.56 74 ASP A C 1
ATOM 582 O O . ASP A 1 74 ? -8.586 -6.948 4.343 1.00 93.56 74 ASP A O 1
ATOM 586 N N . PHE A 1 75 ? -7.823 -6.344 2.313 1.00 93.88 75 PHE A N 1
ATOM 587 C CA . PHE A 1 75 ? -7.446 -4.988 2.706 1.00 93.88 75 PHE A CA 1
ATOM 588 C C . PHE A 1 75 ? -8.673 -4.151 3.071 1.00 93.88 75 PHE A C 1
ATOM 590 O O . PHE A 1 75 ? -8.710 -3.550 4.142 1.00 93.88 75 PHE A O 1
ATOM 597 N N . GLU A 1 76 ? -9.703 -4.142 2.220 1.00 93.56 76 GLU A N 1
ATOM 598 C CA . GLU A 1 76 ? -10.956 -3.421 2.476 1.00 93.56 76 GLU A CA 1
ATOM 599 C C . GLU A 1 76 ? -11.694 -3.993 3.692 1.00 93.56 76 GLU A C 1
ATOM 601 O O . GLU A 1 76 ? -12.222 -3.235 4.502 1.00 93.56 76 GLU A O 1
ATOM 606 N N . ARG A 1 77 ? -11.687 -5.317 3.891 1.00 92.50 77 ARG A N 1
ATOM 607 C CA . ARG A 1 77 ? -12.271 -5.934 5.093 1.00 92.50 77 ARG A CA 1
ATOM 608 C C . ARG A 1 77 ? -11.627 -5.403 6.374 1.00 92.50 77 ARG A C 1
ATOM 610 O O . ARG A 1 77 ? -12.326 -5.140 7.352 1.00 92.50 77 ARG A O 1
ATOM 617 N N . ASP A 1 78 ? -10.305 -5.293 6.389 1.00 92.69 78 ASP A N 1
ATOM 618 C CA . ASP A 1 78 ? -9.555 -4.970 7.601 1.00 92.69 78 ASP A CA 1
ATOM 619 C C . ASP A 1 78 ? -9.431 -3.456 7.848 1.00 92.69 78 ASP A C 1
ATOM 621 O O . ASP A 1 78 ? -9.237 -3.045 8.995 1.00 92.69 78 ASP A O 1
ATOM 625 N N . LEU A 1 79 ? -9.509 -2.630 6.797 1.00 92.81 79 LEU A N 1
ATOM 626 C CA . LEU A 1 79 ? -9.165 -1.205 6.857 1.00 92.81 79 LEU A CA 1
ATOM 627 C C . LEU A 1 79 ? -10.239 -0.251 6.322 1.00 92.81 79 LEU A C 1
ATOM 629 O O . LEU A 1 79 ? -10.095 0.950 6.555 1.00 92.81 79 LEU A O 1
ATOM 633 N N . ASP A 1 80 ? -11.300 -0.723 5.660 1.00 92.06 80 ASP A N 1
ATOM 634 C CA . ASP A 1 80 ? -12.410 0.144 5.246 1.00 92.06 80 ASP A CA 1
ATOM 635 C C . ASP A 1 80 ? -13.459 0.263 6.368 1.00 92.06 80 ASP A C 1
ATOM 637 O O . ASP A 1 80 ? -14.061 -0.740 6.760 1.00 92.06 80 ASP A O 1
ATOM 641 N N . PRO A 1 81 ? -13.730 1.475 6.888 1.00 89.56 81 PRO A N 1
ATOM 642 C CA . PRO A 1 81 ? -14.829 1.718 7.821 1.00 89.56 81 PRO A CA 1
ATOM 643 C C . PRO A 1 81 ? -16.211 1.285 7.320 1.00 89.56 81 PRO A C 1
ATOM 645 O O . PRO A 1 81 ? -17.101 1.071 8.142 1.00 89.56 81 PRO A O 1
ATOM 648 N N . GLU A 1 82 ? -16.412 1.199 6.001 1.00 85.94 82 GLU A N 1
ATOM 649 C CA . GLU A 1 82 ? -17.680 0.767 5.397 1.00 85.94 82 GLU A CA 1
ATOM 650 C C . GLU A 1 82 ? -17.849 -0.768 5.411 1.00 85.94 82 GLU A C 1
ATOM 652 O O . GLU A 1 82 ? -18.973 -1.264 5.286 1.00 85.94 82 GLU A O 1
ATOM 657 N N . SER A 1 83 ? -16.772 -1.530 5.650 1.00 81.44 83 SER A N 1
ATOM 658 C CA . SER A 1 83 ? -16.809 -2.988 5.822 1.00 81.44 83 SER A CA 1
ATOM 659 C C . SER A 1 83 ? -17.430 -3.351 7.175 1.00 81.44 83 SER A C 1
ATOM 661 O O . SER A 1 83 ? -16.760 -3.472 8.205 1.00 81.44 83 SER A O 1
ATOM 663 N N . ALA A 1 84 ? -18.75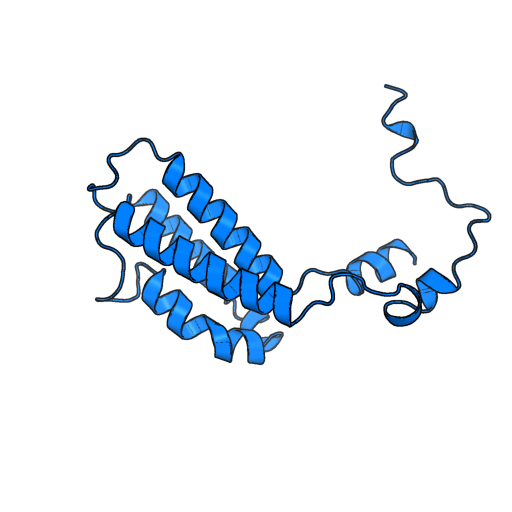7 -3.489 7.182 1.00 66.62 84 ALA A N 1
ATOM 664 C CA . ALA A 1 84 ? -19.537 -3.739 8.387 1.00 66.62 84 ALA A CA 1
ATOM 665 C C . ALA A 1 84 ? -19.069 -5.008 9.130 1.00 66.62 84 ALA A C 1
ATOM 667 O O . ALA A 1 84 ? -19.156 -6.120 8.613 1.00 66.62 84 ALA A O 1
ATOM 668 N N . GLY A 1 85 ? -18.626 -4.835 10.381 1.00 75.69 85 GLY A N 1
ATOM 669 C CA . GLY A 1 85 ? -18.385 -5.923 11.338 1.00 75.69 85 GLY A CA 1
ATOM 670 C C . GLY A 1 85 ? -16.926 -6.334 11.557 1.00 75.69 85 GLY A C 1
ATOM 671 O O . GLY A 1 85 ? -16.656 -7.038 12.526 1.00 75.69 85 GLY A O 1
ATOM 672 N N . THR A 1 86 ? -15.987 -5.887 10.720 1.00 83.62 86 THR A N 1
ATOM 673 C CA . THR A 1 86 ? -14.553 -6.232 10.846 1.00 83.62 86 THR A CA 1
ATOM 674 C C . THR A 1 86 ? -13.647 -5.031 11.087 1.00 83.62 86 THR A C 1
ATOM 676 O O . THR A 1 86 ? -12.484 -5.215 11.453 1.00 83.62 86 THR A O 1
ATOM 679 N N . PHE A 1 87 ? -14.169 -3.813 10.918 1.00 89.44 87 PHE A N 1
ATOM 680 C CA . PHE A 1 87 ? -13.394 -2.597 11.121 1.00 89.44 87 PHE A CA 1
ATOM 681 C C . PHE A 1 87 ? -12.938 -2.443 12.590 1.00 89.44 87 PHE A C 1
ATOM 683 O O . PHE A 1 87 ? -13.757 -2.609 13.500 1.00 89.44 87 PHE A O 1
ATOM 690 N N . PRO A 1 88 ? -11.665 -2.080 12.838 1.00 89.81 88 PRO A N 1
ATOM 691 C CA . PRO A 1 88 ? -11.125 -1.850 14.174 1.00 89.81 88 PRO A CA 1
ATOM 692 C C . PRO A 1 88 ? -11.947 -0.866 15.008 1.00 89.81 88 PRO A C 1
ATOM 694 O O . PRO A 1 88 ? -12.255 0.248 14.577 1.00 89.81 88 PRO A O 1
ATOM 697 N N . SER A 1 89 ? -12.254 -1.258 16.242 1.00 89.19 89 SER A N 1
ATOM 698 C CA . SER A 1 89 ? -13.022 -0.429 17.171 1.00 89.19 89 SER A CA 1
ATOM 699 C C . SER A 1 89 ? -12.159 0.661 17.802 1.00 89.19 89 SER A C 1
ATOM 701 O O . SER A 1 89 ? -12.637 1.773 18.020 1.00 89.19 89 SER A O 1
ATOM 703 N N . THR A 1 90 ? -10.868 0.382 18.015 1.00 93.31 90 THR A N 1
ATOM 704 C CA . THR A 1 90 ? -9.916 1.295 18.664 1.00 93.31 90 THR A CA 1
ATOM 705 C C . THR A 1 90 ? -8.727 1.649 17.774 1.00 93.31 90 THR A C 1
ATOM 707 O O . THR A 1 90 ? -8.376 0.931 16.833 1.00 93.31 90 THR A O 1
ATOM 710 N N . LEU A 1 91 ? -8.055 2.760 18.092 1.00 92.06 91 LEU A N 1
ATOM 711 C CA . LEU A 1 91 ? -6.837 3.178 17.389 1.00 92.06 91 LEU A CA 1
ATOM 712 C C . LEU A 1 91 ? -5.700 2.147 17.528 1.00 92.06 91 LEU A C 1
ATOM 714 O O . LEU A 1 91 ? -4.917 1.960 16.594 1.00 92.06 91 LEU A O 1
ATOM 718 N N . SER A 1 92 ? -5.621 1.454 18.667 1.00 92.50 92 SER A N 1
ATOM 719 C CA . SER A 1 92 ? -4.664 0.368 18.896 1.00 92.50 92 SER A CA 1
ATOM 720 C C . SER A 1 92 ? -4.897 -0.789 17.926 1.00 92.50 92 SER A C 1
ATOM 722 O O . SER A 1 92 ? -3.960 -1.221 17.260 1.00 92.50 92 SER A O 1
ATOM 724 N N . GLU A 1 93 ? -6.140 -1.261 17.798 1.00 93.31 93 GLU A N 1
ATOM 725 C CA . GLU A 1 93 ? -6.490 -2.344 16.869 1.00 93.31 93 GLU A CA 1
ATOM 726 C C . GLU A 1 93 ? -6.200 -1.959 15.415 1.00 93.31 93 GLU A C 1
ATOM 728 O O . GLU A 1 93 ? -5.627 -2.751 14.667 1.00 93.31 93 GLU A O 1
ATOM 733 N N . LEU A 1 94 ? -6.529 -0.722 15.024 1.00 93.88 94 LEU A N 1
ATOM 734 C CA . LEU A 1 94 ? -6.227 -0.206 13.688 1.00 93.88 94 LEU A CA 1
ATOM 735 C C . LEU A 1 94 ? -4.721 -0.200 13.417 1.00 93.88 94 LEU A C 1
ATOM 737 O O . LEU A 1 94 ? -4.272 -0.598 12.344 1.00 93.88 94 LEU A O 1
ATOM 741 N N . THR A 1 95 ? -3.935 0.225 14.402 1.00 93.62 95 THR A N 1
ATOM 742 C CA . THR A 1 95 ? -2.477 0.253 14.292 1.00 93.62 95 THR A CA 1
ATOM 743 C C . THR A 1 95 ? -1.911 -1.157 14.118 1.00 93.62 95 THR A C 1
ATOM 745 O O . THR A 1 95 ? -1.030 -1.355 13.284 1.00 93.62 95 THR A O 1
ATOM 748 N N . GLU A 1 96 ? -2.431 -2.152 14.841 1.00 95.12 96 GLU A N 1
ATOM 749 C CA . GLU A 1 96 ? -2.018 -3.553 14.679 1.00 95.12 96 GLU A CA 1
ATOM 750 C C . GLU A 1 96 ? -2.377 -4.112 13.296 1.00 95.12 96 GLU A C 1
ATOM 752 O O . GLU A 1 96 ? -1.533 -4.741 12.654 1.00 95.12 96 GLU A O 1
ATOM 757 N N . ARG A 1 97 ? -3.573 -3.811 12.771 1.00 95.06 97 ARG A N 1
ATOM 758 C CA . ARG A 1 97 ? -3.950 -4.185 11.395 1.00 95.06 97 ARG A CA 1
ATOM 759 C C . ARG A 1 97 ? -3.016 -3.564 10.365 1.00 95.06 97 ARG A C 1
ATOM 761 O O . ARG A 1 97 ? -2.526 -4.257 9.479 1.00 95.06 97 ARG A O 1
ATOM 768 N N . LEU A 1 98 ? -2.713 -2.278 10.507 1.00 95.44 98 LEU A N 1
ATOM 769 C CA . LEU A 1 98 ? -1.791 -1.590 9.610 1.00 95.44 98 LEU A CA 1
ATOM 770 C C . LEU A 1 98 ? -0.356 -2.141 9.710 1.00 95.44 98 LEU A C 1
ATOM 772 O O . LEU A 1 98 ? 0.326 -2.235 8.693 1.00 95.44 98 LEU A O 1
ATOM 776 N N . LYS A 1 99 ? 0.113 -2.546 10.900 1.00 95.81 99 LYS A N 1
ATOM 777 C CA . LYS A 1 99 ? 1.414 -3.223 11.066 1.00 95.81 99 LYS A CA 1
ATOM 778 C C . LYS A 1 99 ? 1.436 -4.574 10.357 1.00 95.81 99 LYS A C 1
ATOM 780 O O . LYS A 1 99 ? 2.421 -4.890 9.695 1.00 95.81 99 LYS A O 1
ATOM 785 N N . HIS A 1 100 ? 0.362 -5.351 10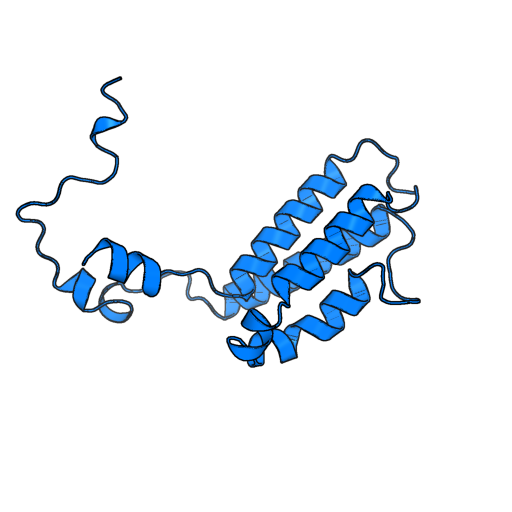.486 1.00 96.31 100 HIS A N 1
ATOM 786 C CA . HIS A 1 100 ? 0.221 -6.624 9.789 1.00 96.31 100 HIS A CA 1
ATOM 787 C C . HIS A 1 100 ? 0.297 -6.427 8.271 1.00 96.31 100 HIS A C 1
ATOM 789 O O . HIS A 1 100 ? 1.141 -7.037 7.619 1.00 96.31 100 HIS A O 1
ATOM 795 N N . TRP A 1 101 ? -0.496 -5.497 7.734 1.00 96.00 101 TRP A N 1
ATOM 796 C CA . TRP A 1 101 ? -0.483 -5.155 6.311 1.00 96.00 101 TRP A CA 1
ATOM 797 C C . TRP A 1 101 ? 0.868 -4.649 5.825 1.00 96.00 101 TRP A C 1
ATOM 799 O O . TRP A 1 101 ? 1.316 -5.047 4.753 1.00 96.00 101 TRP A O 1
ATOM 809 N N . LYS A 1 102 ? 1.549 -3.818 6.621 1.00 95.56 102 LYS A N 1
ATOM 810 C CA . LYS A 1 102 ? 2.911 -3.385 6.315 1.00 95.56 102 LYS A CA 1
ATOM 811 C C . LYS A 1 102 ? 3.829 -4.592 6.141 1.00 95.56 102 LYS A C 1
ATOM 813 O O . LYS A 1 102 ? 4.536 -4.647 5.147 1.00 95.56 102 LYS A O 1
ATOM 818 N N . ASN A 1 103 ? 3.821 -5.536 7.081 1.00 95.62 103 ASN A N 1
ATOM 819 C CA . ASN A 1 103 ? 4.693 -6.706 7.008 1.00 95.62 103 ASN A CA 1
ATOM 820 C C . ASN A 1 103 ? 4.371 -7.577 5.787 1.00 95.62 103 ASN A C 1
ATOM 822 O O . ASN A 1 103 ? 5.289 -7.938 5.066 1.00 95.62 103 ASN A O 1
ATOM 826 N N . VAL A 1 104 ? 3.090 -7.855 5.516 1.00 94.38 104 VAL A N 1
ATOM 827 C CA . VAL A 1 104 ? 2.668 -8.635 4.336 1.00 94.38 104 VAL A CA 1
ATOM 828 C C . VAL A 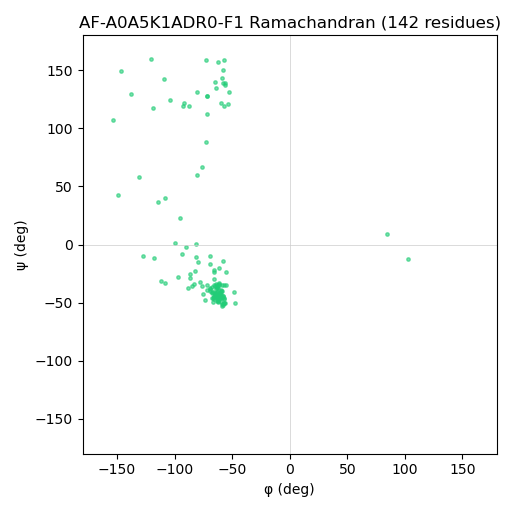1 104 ? 3.152 -7.977 3.044 1.00 94.38 104 VAL A C 1
ATOM 830 O O . VAL A 1 104 ? 3.806 -8.617 2.226 1.00 94.38 104 VAL A O 1
ATOM 833 N N . LEU A 1 105 ? 2.876 -6.683 2.868 1.00 93.62 105 LEU A N 1
ATOM 834 C CA . LEU A 1 105 ? 3.269 -5.958 1.661 1.00 93.62 105 LEU A CA 1
ATOM 835 C C . LEU A 1 105 ? 4.786 -5.825 1.545 1.00 93.62 105 LEU A C 1
ATOM 837 O O . LEU A 1 105 ? 5.321 -5.989 0.456 1.00 93.62 105 LEU A O 1
ATOM 841 N N . GLN A 1 106 ? 5.479 -5.560 2.652 1.00 92.44 106 GLN A N 1
ATOM 842 C CA . GLN A 1 106 ? 6.932 -5.456 2.670 1.00 92.44 106 GLN A CA 1
ATOM 843 C C . GLN A 1 106 ? 7.581 -6.785 2.278 1.00 92.44 106 GLN A C 1
ATOM 845 O O . GLN A 1 106 ? 8.424 -6.794 1.390 1.00 92.44 106 GLN A O 1
ATOM 850 N N . THR A 1 107 ? 7.143 -7.902 2.862 1.00 91.06 107 THR A N 1
ATOM 851 C CA . THR A 1 107 ? 7.648 -9.230 2.501 1.00 91.06 107 THR A CA 1
ATOM 852 C C . THR A 1 107 ? 7.358 -9.564 1.040 1.00 91.06 107 THR A C 1
ATOM 854 O O . THR A 1 107 ? 8.258 -10.026 0.351 1.00 91.06 107 THR A O 1
ATOM 857 N N . ASN A 1 108 ? 6.154 -9.289 0.529 1.00 90.00 108 ASN A N 1
ATOM 858 C CA . ASN A 1 108 ? 5.835 -9.579 -0.873 1.00 90.00 108 ASN A CA 1
ATOM 859 C C . ASN A 1 108 ? 6.633 -8.691 -1.841 1.00 90.00 108 ASN A C 1
ATOM 861 O O . ASN A 1 108 ? 7.030 -9.162 -2.903 1.00 90.00 108 ASN A O 1
ATOM 865 N N . VAL A 1 109 ? 6.877 -7.422 -1.496 1.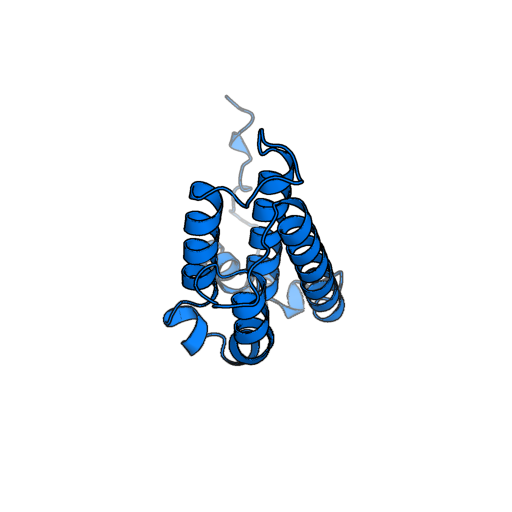00 88.88 109 VAL A N 1
ATOM 866 C CA . VAL A 1 109 ? 7.735 -6.532 -2.293 1.00 88.88 109 VAL A CA 1
ATOM 867 C C . VAL A 1 109 ? 9.176 -7.038 -2.282 1.00 88.88 109 VAL A C 1
ATOM 869 O O . VAL A 1 109 ? 9.770 -7.150 -3.346 1.00 88.88 109 VAL A O 1
ATOM 872 N N . GLU A 1 110 ? 9.719 -7.386 -1.115 1.00 86.56 110 GLU A N 1
ATOM 873 C CA . GLU A 1 110 ? 11.093 -7.888 -0.969 1.00 86.56 110 GLU A CA 1
ATOM 874 C C . GLU A 1 110 ? 11.305 -9.256 -1.640 1.00 86.56 110 GLU A C 1
ATOM 876 O O . GLU A 1 110 ? 12.375 -9.503 -2.184 1.00 86.56 110 GLU A O 1
ATOM 881 N N . ASP A 1 111 ? 10.299 -10.135 -1.638 1.00 85.44 111 ASP A N 1
ATOM 882 C CA . ASP A 1 111 ? 10.355 -11.435 -2.323 1.00 85.44 111 ASP A CA 1
ATOM 883 C C . ASP A 1 111 ? 10.284 -11.279 -3.849 1.00 85.44 111 ASP A C 1
ATOM 885 O O . ASP A 1 111 ? 10.994 -11.951 -4.598 1.00 85.44 111 ASP A O 1
ATOM 889 N N . ARG A 1 112 ? 9.448 -10.348 -4.326 1.00 80.81 112 ARG A N 1
ATOM 890 C CA . ARG A 1 112 ? 9.238 -10.119 -5.762 1.00 80.81 112 ARG A CA 1
ATOM 891 C C . ARG A 1 112 ? 10.308 -9.234 -6.393 1.00 80.81 112 ARG A C 1
ATOM 893 O O . ARG A 1 112 ? 10.494 -9.324 -7.607 1.00 80.81 112 ARG A O 1
ATOM 900 N N . PHE A 1 113 ? 11.004 -8.402 -5.616 1.00 71.31 113 PHE A N 1
ATOM 901 C CA . PHE A 1 113 ? 12.090 -7.565 -6.116 1.00 71.31 113 PHE A CA 1
ATOM 902 C C . PHE A 1 113 ? 13.467 -8.097 -5.727 1.00 71.31 113 PHE A C 1
ATOM 904 O O . PHE A 1 113 ? 13.793 -8.188 -4.543 1.00 71.31 113 PHE A O 1
ATOM 911 N N . PRO A 1 114 ? 14.357 -8.329 -6.705 1.00 68.44 114 PRO A N 1
ATOM 912 C CA . PRO A 1 114 ? 15.762 -8.488 -6.387 1.00 68.44 114 PRO A CA 1
ATOM 913 C C . PRO A 1 114 ? 16.299 -7.167 -5.816 1.00 68.44 114 PRO A C 1
ATOM 915 O O . PRO A 1 114 ? 16.003 -6.086 -6.322 1.00 68.44 114 PRO A O 1
ATOM 918 N N . ALA A 1 115 ? 17.153 -7.251 -4.792 1.00 70.44 115 ALA A N 1
ATOM 919 C CA . ALA A 1 115 ? 17.787 -6.081 -4.168 1.00 70.44 115 ALA A CA 1
ATOM 920 C C . ALA A 1 115 ? 18.616 -5.224 -5.150 1.00 70.44 115 ALA A C 1
ATOM 922 O O . ALA A 1 115 ? 19.008 -4.103 -4.830 1.00 70.44 115 ALA A O 1
ATOM 923 N N . VAL A 1 116 ? 18.908 -5.766 -6.335 1.00 74.88 116 VAL A N 1
ATOM 924 C CA . VAL A 1 116 ? 19.618 -5.100 -7.421 1.00 74.88 116 VAL A CA 1
ATOM 925 C C . VAL A 1 116 ? 18.929 -5.443 -8.737 1.00 74.88 116 VAL A C 1
ATOM 927 O O . VAL A 1 116 ? 18.736 -6.617 -9.049 1.00 74.88 116 VAL A O 1
ATOM 930 N N . LEU A 1 117 ? 18.626 -4.415 -9.526 1.00 75.69 117 LEU A N 1
ATOM 931 C CA . LEU A 1 117 ? 18.209 -4.537 -10.919 1.00 75.69 117 LEU A CA 1
ATOM 932 C C . LEU A 1 117 ? 19.329 -4.037 -11.826 1.00 75.69 117 LEU A C 1
ATOM 934 O O . LEU A 1 117 ? 20.019 -3.064 -11.516 1.00 75.69 117 LEU A O 1
ATOM 938 N N . LYS A 1 118 ? 19.510 -4.709 -12.957 1.00 79.31 118 LYS A N 1
ATOM 939 C CA . LYS A 1 118 ? 20.513 -4.346 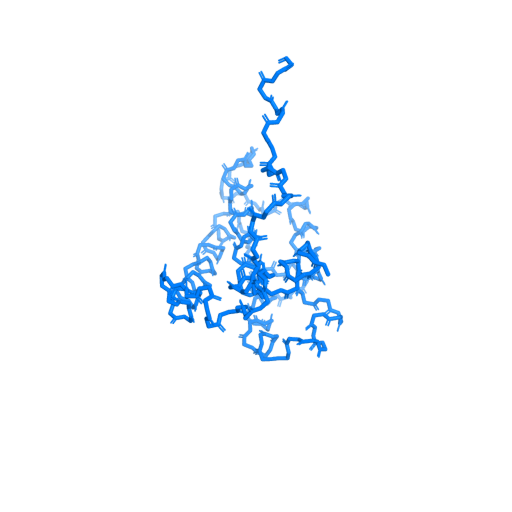-13.951 1.00 79.31 118 LYS A CA 1
ATOM 940 C C . LYS A 1 118 ? 19.905 -3.410 -14.979 1.00 79.31 118 LYS A C 1
ATOM 942 O O . LYS A 1 118 ? 18.957 -3.769 -15.671 1.00 79.31 118 LYS A O 1
ATOM 947 N N . LEU A 1 119 ? 20.474 -2.217 -15.120 1.00 77.06 119 LEU A N 1
ATOM 948 C CA . LEU A 1 119 ? 19.967 -1.210 -16.054 1.00 77.06 119 LEU A CA 1
ATOM 949 C C . LEU A 1 119 ? 19.910 -1.741 -17.496 1.00 77.06 119 LEU A C 1
ATOM 951 O O . LEU A 1 119 ? 18.993 -1.405 -18.241 1.00 77.06 119 LEU A O 1
ATOM 955 N N . GLU A 1 120 ? 20.858 -2.597 -17.883 1.00 75.81 120 GLU A N 1
ATOM 956 C CA . GLU A 1 120 ? 20.894 -3.233 -19.199 1.00 75.81 120 GLU A CA 1
ATOM 957 C C . GLU A 1 120 ? 19.738 -4.210 -19.464 1.00 75.81 120 GLU A C 1
ATOM 959 O O . GLU A 1 120 ? 19.415 -4.457 -20.630 1.00 75.81 120 GLU A O 1
ATOM 964 N N . GLU A 1 121 ? 19.132 -4.750 -18.406 1.00 76.88 121 GLU A N 1
ATOM 965 C CA . GLU A 1 121 ? 17.963 -5.631 -18.456 1.00 76.88 121 GLU A CA 1
ATOM 966 C C . GLU A 1 121 ? 16.666 -4.799 -18.421 1.00 76.88 121 GLU A C 1
ATOM 968 O O . GLU A 1 121 ? 15.741 -5.084 -19.182 1.00 76.88 121 GLU A O 1
ATOM 973 N N . GLU A 1 122 ? 16.645 -3.702 -17.653 1.00 77.81 122 GLU A N 1
ATOM 974 C CA . GLU A 1 122 ? 15.460 -2.852 -17.450 1.00 77.81 122 GLU A CA 1
ATOM 975 C C . GLU A 1 122 ? 15.222 -1.806 -18.556 1.00 77.81 122 GLU A C 1
ATOM 977 O O . GLU A 1 122 ? 14.078 -1.494 -18.900 1.00 77.81 122 GLU A O 1
ATOM 982 N N . SER A 1 123 ? 16.280 -1.246 -19.157 1.00 77.12 123 SER A N 1
ATOM 983 C CA . SER A 1 123 ? 16.145 -0.314 -20.284 1.00 77.12 123 SER A CA 1
ATOM 984 C C . SER A 1 123 ? 17.365 -0.305 -21.206 1.00 77.12 123 SER A C 1
ATOM 986 O O . SER A 1 123 ? 18.401 0.308 -20.940 1.00 77.12 123 SER A O 1
ATOM 988 N N . ARG A 1 124 ? 17.190 -0.901 -22.391 1.00 74.56 124 ARG A N 1
ATOM 989 C CA . ARG A 1 124 ? 18.182 -0.839 -23.479 1.00 74.56 124 ARG A CA 1
ATOM 990 C C . ARG A 1 124 ? 18.441 0.595 -23.952 1.00 74.56 124 ARG A C 1
ATOM 992 O O . ARG A 1 124 ? 19.572 0.931 -24.279 1.00 74.56 124 ARG A O 1
ATOM 999 N N . VAL A 1 125 ? 17.412 1.444 -23.923 1.00 73.25 125 VAL A N 1
ATOM 1000 C CA . VAL A 1 125 ? 17.490 2.853 -24.341 1.00 73.25 125 VAL A CA 1
ATOM 1001 C C . VAL A 1 125 ? 18.370 3.667 -23.391 1.00 73.25 125 VAL A C 1
ATOM 1003 O O . VAL A 1 125 ? 19.159 4.485 -23.855 1.00 73.25 125 VAL A O 1
ATOM 1006 N N . LEU A 1 126 ? 18.271 3.435 -22.076 1.00 68.44 126 LEU A N 1
ATOM 1007 C CA . LEU A 1 126 ? 19.148 4.089 -21.098 1.00 68.44 126 LEU A CA 1
ATOM 1008 C C . LEU A 1 126 ? 20.577 3.553 -21.152 1.00 68.44 126 LEU A C 1
ATOM 1010 O O . LEU A 1 126 ? 21.518 4.320 -20.980 1.00 68.44 126 LEU A O 1
ATOM 1014 N N . ARG A 1 127 ? 20.755 2.258 -21.431 1.00 74.00 127 ARG A N 1
ATOM 1015 C CA . ARG A 1 127 ? 22.083 1.662 -21.617 1.00 74.00 127 ARG A CA 1
ATOM 1016 C C . ARG A 1 127 ? 22.830 2.265 -22.809 1.00 74.00 127 ARG A C 1
ATOM 1018 O O . ARG A 1 127 ? 24.028 2.503 -22.725 1.00 74.00 127 ARG A O 1
ATOM 1025 N N . GLU A 1 128 ? 22.141 2.457 -23.928 1.00 72.38 128 GLU A N 1
ATOM 1026 C CA . GLU A 1 128 ? 22.724 2.999 -25.164 1.00 72.38 128 GLU A CA 1
ATOM 1027 C C . GLU A 1 128 ? 22.819 4.534 -25.148 1.00 72.38 128 GLU A C 1
ATOM 1029 O O . GLU A 1 128 ? 23.300 5.150 -26.105 1.00 72.38 128 GLU A O 1
ATOM 1034 N N . PHE A 1 129 ? 22.391 5.166 -24.053 1.00 70.00 129 PHE A N 1
ATOM 1035 C CA . PHE A 1 129 ? 22.434 6.606 -23.886 1.00 70.00 129 PHE A CA 1
ATOM 1036 C C . PHE A 1 129 ? 23.874 7.090 -23.683 1.00 70.00 129 PHE A C 1
ATOM 1038 O O . PHE A 1 129 ? 24.502 6.827 -22.659 1.00 70.00 129 PHE A O 1
ATOM 1045 N N . HIS A 1 130 ? 24.404 7.823 -24.661 1.00 65.06 130 HIS A N 1
ATOM 1046 C CA . HIS A 1 130 ? 25.743 8.399 -24.586 1.00 65.06 130 HIS A CA 1
ATOM 1047 C C . HIS A 1 130 ? 25.671 9.823 -24.019 1.00 65.06 130 HIS A C 1
ATOM 1049 O O . HIS A 1 130 ? 25.035 10.707 -24.594 1.00 65.06 130 HIS A O 1
ATOM 1055 N N . ILE A 1 131 ? 26.333 10.028 -22.877 1.00 59.41 131 ILE A N 1
ATOM 1056 C CA . ILE A 1 131 ? 26.401 11.283 -22.110 1.00 59.41 131 ILE A CA 1
ATOM 1057 C C . ILE A 1 131 ? 27.356 12.259 -22.812 1.00 59.41 131 ILE A C 1
ATOM 1059 O O . ILE A 1 131 ? 28.449 12.519 -22.321 1.00 59.41 131 ILE A O 1
ATOM 1063 N N . VAL A 1 132 ? 27.005 12.735 -24.006 1.00 59.66 132 VAL A N 1
ATOM 1064 C CA . VAL A 1 132 ? 27.860 13.707 -24.710 1.00 59.66 132 VAL A CA 1
ATOM 1065 C C . VAL A 1 132 ? 27.389 15.147 -24.483 1.00 59.66 132 VAL A C 1
ATOM 1067 O O . VAL A 1 132 ? 28.239 16.017 -24.400 1.00 59.66 132 VAL A O 1
ATOM 1070 N N . ASP A 1 133 ? 26.096 15.397 -24.227 1.00 54.84 133 ASP A N 1
ATOM 1071 C CA . ASP A 1 133 ? 25.565 16.764 -24.027 1.00 54.84 133 ASP A CA 1
ATOM 1072 C C . ASP A 1 133 ? 24.356 16.824 -23.066 1.00 54.84 133 ASP A C 1
ATOM 1074 O O . ASP A 1 133 ? 23.352 17.481 -23.344 1.00 54.84 133 ASP A O 1
ATOM 1078 N N . VAL A 1 134 ? 24.389 16.097 -21.941 1.00 64.94 134 VAL A N 1
ATOM 1079 C CA . VAL A 1 134 ? 23.307 16.164 -20.939 1.00 64.94 134 VAL A CA 1
ATOM 1080 C C . VAL A 1 134 ? 23.825 16.667 -19.604 1.00 64.94 134 VAL A C 1
ATOM 1082 O O . VAL A 1 134 ? 24.648 16.035 -18.948 1.00 64.94 134 VAL A O 1
ATOM 1085 N N . GLU A 1 135 ? 23.284 17.813 -19.217 1.00 70.44 135 GLU A N 1
ATOM 1086 C CA . GLU A 1 135 ? 23.398 18.415 -17.898 1.00 70.44 135 GLU A CA 1
ATOM 1087 C C . GLU A 1 135 ? 22.911 17.467 -16.790 1.00 70.44 135 GLU A C 1
ATOM 1089 O O . GLU A 1 135 ? 21.877 16.806 -16.924 1.00 70.44 135 GLU A O 1
ATOM 1094 N N . VAL A 1 136 ? 23.651 17.394 -15.678 1.00 77.31 136 VAL A N 1
ATOM 1095 C CA . VAL A 1 136 ? 23.302 16.499 -14.567 1.00 77.31 136 VAL A CA 1
ATOM 1096 C C . VAL A 1 136 ? 22.071 17.048 -13.835 1.00 77.31 136 VAL A C 1
ATOM 1098 O O . VAL A 1 136 ? 22.088 18.208 -13.406 1.00 77.31 136 VAL A O 1
ATOM 1101 N N . PRO A 1 137 ? 21.006 16.242 -13.631 1.00 77.38 137 PRO A N 1
ATOM 1102 C CA . PRO A 1 137 ? 19.839 16.676 -12.878 1.00 77.38 137 PRO A CA 1
ATOM 1103 C C . PRO A 1 137 ? 20.230 17.200 -11.495 1.00 77.38 137 PRO A C 1
ATOM 1105 O O . PRO A 1 137 ? 20.812 16.490 -10.680 1.00 77.38 137 PRO A O 1
ATOM 1108 N N . GLY A 1 138 ? 19.892 18.461 -11.244 1.00 77.62 138 GLY A N 1
ATOM 1109 C CA . GLY A 1 138 ? 20.117 19.122 -9.966 1.00 77.62 138 GLY A CA 1
ATOM 1110 C C . GLY A 1 138 ? 21.495 19.747 -9.739 1.00 77.62 138 GLY A C 1
ATOM 1111 O O . GLY A 1 138 ? 21.749 20.235 -8.642 1.00 77.62 138 GLY A O 1
ATOM 1112 N N . GLN A 1 139 ? 22.351 19.815 -10.760 1.00 80.69 139 GLN A N 1
ATOM 1113 C CA . GLN A 1 139 ? 23.686 20.421 -10.647 1.00 80.69 139 GLN A CA 1
ATOM 1114 C C . GLN A 1 139 ? 23.702 21.916 -10.276 1.00 80.69 139 GLN A C 1
ATOM 1116 O O . GLN A 1 139 ? 24.709 22.398 -9.778 1.00 80.69 139 GLN A O 1
ATOM 1121 N N . TYR A 1 140 ? 22.595 22.640 -10.474 1.00 82.62 140 TYR A N 1
ATOM 1122 C CA . TYR A 1 140 ? 22.491 24.073 -10.160 1.00 82.62 140 TYR A CA 1
ATOM 1123 C C . TYR A 1 140 ? 21.790 24.371 -8.825 1.00 82.62 140 TYR A C 1
ATOM 1125 O O . TYR A 1 140 ? 21.619 25.535 -8.478 1.00 82.62 140 TYR A O 1
ATOM 1133 N N . PHE A 1 141 ? 21.363 23.356 -8.058 1.00 75.38 141 PHE A N 1
ATOM 1134 C CA . PHE A 1 141 ? 20.662 23.591 -6.783 1.00 75.38 141 PHE A CA 1
ATOM 1135 C C . PHE A 1 141 ? 21.558 24.179 -5.684 1.00 75.38 141 PHE A C 1
ATOM 1137 O O . PHE A 1 141 ? 21.039 24.682 -4.694 1.00 75.38 141 PHE A O 1
ATOM 1144 N N . THR A 1 142 ? 22.881 24.110 -5.836 1.00 68.06 142 THR A N 1
ATOM 1145 C CA . THR A 1 142 ? 23.856 24.620 -4.860 1.00 68.06 142 THR A CA 1
ATOM 1146 C C . THR A 1 142 ? 24.340 26.045 -5.134 1.00 68.06 142 THR A C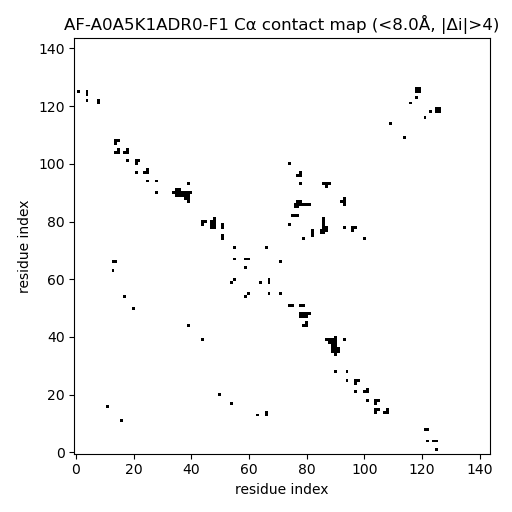 1
ATOM 1148 O O . THR A 1 142 ? 25.032 26.595 -4.285 1.00 68.06 142 THR A O 1
ATOM 1151 N N . ASP A 1 143 ? 23.987 26.645 -6.277 1.00 60.75 143 ASP A N 1
ATOM 1152 C CA . ASP A 1 143 ? 24.418 27.999 -6.679 1.00 60.75 143 ASP A CA 1
ATOM 1153 C C . ASP A 1 143 ? 23.398 29.109 -6.312 1.00 60.75 143 ASP A C 1
ATOM 1155 O O . ASP A 1 143 ? 23.400 30.183 -6.920 1.00 60.75 143 ASP A O 1
ATOM 1159 N N . GLN A 1 144 ? 22.522 28.875 -5.321 1.00 50.41 144 GLN A N 1
ATOM 1160 C CA . GLN A 1 144 ? 21.581 29.871 -4.769 1.00 50.41 144 GLN A CA 1
ATOM 1161 C C . GLN A 1 144 ? 21.770 30.108 -3.272 1.00 50.41 144 GLN A C 1
ATOM 1163 O O . GLN A 1 144 ? 21.882 29.115 -2.520 1.00 50.41 144 GLN A O 1
#

Foldseek 3Di:
DVCVLCCVLVDDDLLRVLLVVLVVLLVCLVPDPDDQAAFDDPVSLVVLQVSLCVSCPPVCCVPPVVVCVPDNPVSCCDGHPVNPPRYDGGSNSNSVSSVVSNVVSVVVCPVPDDPDDDCVVRDVPVVPDDPPDDDDPPPCVPVD

Mean predicted aligned error: 8.43 Å

Sequence (144 aa):
GLLTEIGSRFVPLPEERLLAVVHALLHRCYKYPTATTAEVPQALKKELSGVCRACFSADTVNKHVDFVREYKQDFERDLDPESAGTFPSTLSELTERLKHWKNVLQTNVEDRFPAVLKLEEESRVLREFHIVDVEVPGQYFTDQ

Organism: NCBI:txid210225

Secondary structure (DSSP, 8-state):
-HHHHHHHHSPPPHHHHHHHHHHHHHHHHHT-SS-TTSBPPHHHHHHHHHHHHHHT-HHHHHH-HHHHHHHHHHHHHHH-TTSTTTS-SBHHHHHHHHHHHHHHHHHHHHHHS-S---HHHH-HHHHT---SS-PPTTTTTT--

Radius of gyration: 19.79 Å; Cα contacts (8 Å, |Δi|>4): 103; chains: 1; bounding box: 47×41×49 Å

Solvent-accessible surface area (backbone atoms only — not comparable to full-atom values): 8524 Å² total; per-residue (Å²): 103,73,69,58,51,49,68,63,69,70,56,79,51,73,60,56,52,50,36,54,50,39,51,53,51,46,56,48,59,75,66,46,97,61,65,49,83,35,62,57,51,68,70,58,43,56,48,35,43,48,47,52,49,63,72,60,23,73,68,42,45,72,74,39,49,68,61,42,70,72,42,45,67,66,48,39,37,54,54,19,68,82,33,82,93,56,40,51,67,23,39,47,52,43,48,52,50,40,51,50,50,37,51,55,39,48,52,53,48,56,73,73,40,69,99,69,81,55,58,70,79,72,32,61,70,67,60,71,54,75,86,81,85,70,82,63,92,68,74,68,72,79,81,115

Nearest PDB structures (foldseek):
  8dz8-assembly8_H  TM=5.115E-01  e=2.489E+00  synthetic construct
  7y16-assembly1_B  TM=5.649E-01  e=4.825E+00  Cyberlindnera jadinii
  6w2t-assembly1_S  TM=2.538E-01  e=9.355E+00  Oryctolagus cuniculus

pLDDT: mean 84.9, std 9.98, range [50.41, 96.31]